Protein AF-A0A6B3GP17-F1 (afdb_monomer_lite)

Radiu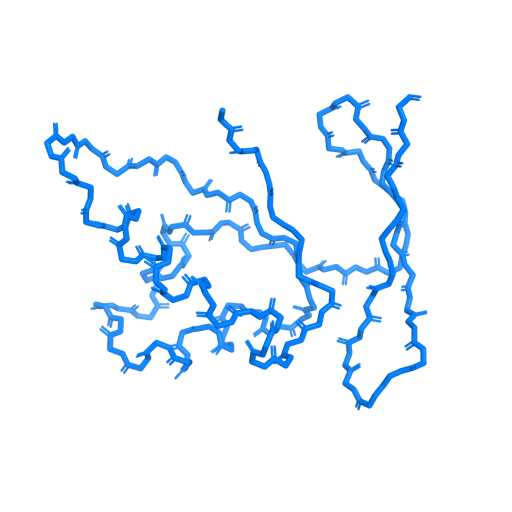s of gyration: 14.1 Å; chains: 1; bounding box: 38×20×45 Å

Sequence (101 aa):
DLDAIFLSHLHADHCIDMCAYFVVRYYPHGGDRPRPLPVYGPEGTEQRLTAAHGDTPSDRAMGEVFDFHTLKSGSFEIGPFSVRTEKLCHPVDTFGIRIEH

Structure (mmCIF, N/CA/C/O backbone):
data_AF-A0A6B3GP17-F1
#
_entry.id   AF-A0A6B3GP17-F1
#
loop_
_atom_site.group_PDB
_atom_site.id
_atom_site.type_symbol
_atom_site.label_atom_id
_atom_site.label_alt_id
_atom_site.label_comp_id
_atom_site.label_asym_id
_atom_site.label_entity_id
_atom_site.label_seq_id
_atom_site.pdbx_PDB_ins_code
_atom_site.Cartn_x
_atom_site.Cartn_y
_atom_site.Cartn_z
_atom_site.occupancy
_atom_site.B_iso_or_equiv
_atom_site.auth_seq_id
_atom_site.auth_comp_id
_atom_site.auth_asym_id
_atom_site.auth_atom_id
_atom_site.pdbx_PDB_model_num
ATOM 1 N N . ASP A 1 1 ? -11.120 -6.811 -13.033 1.00 85.19 1 ASP A N 1
ATOM 2 C CA . ASP A 1 1 ? -10.278 -5.638 -12.747 1.00 85.19 1 ASP A CA 1
ATOM 3 C C . ASP A 1 1 ? -10.003 -5.516 -11.263 1.00 85.19 1 ASP A C 1
ATOM 5 O O . ASP A 1 1 ? -10.665 -6.187 -10.479 1.00 85.19 1 ASP A O 1
ATOM 9 N N . LEU A 1 2 ? -8.976 -4.745 -10.910 1.00 93.50 2 LEU A N 1
ATOM 10 C CA . LEU A 1 2 ? -8.552 -4.471 -9.538 1.00 93.50 2 LEU A CA 1
ATOM 11 C C . LEU A 1 2 ? -8.615 -2.959 -9.318 1.00 93.50 2 LEU A C 1
ATOM 13 O O . LEU A 1 2 ? -7.971 -2.224 -10.066 1.00 93.50 2 LEU A O 1
ATOM 17 N N . ASP A 1 3 ? -9.362 -2.526 -8.303 1.00 95.06 3 ASP A N 1
ATOM 18 C CA . ASP A 1 3 ? -9.630 -1.102 -8.059 1.00 95.06 3 ASP A CA 1
ATOM 19 C C . ASP A 1 3 ? -8.715 -0.477 -6.997 1.00 95.06 3 ASP A C 1
ATOM 21 O O . ASP A 1 3 ? -8.441 0.718 -7.056 1.00 95.06 3 ASP A O 1
ATOM 25 N N . ALA A 1 4 ? -8.226 -1.269 -6.038 1.00 97.25 4 ALA A N 1
ATOM 26 C CA . ALA A 1 4 ? -7.319 -0.812 -4.987 1.00 97.25 4 ALA A CA 1
ATOM 27 C C . ALA A 1 4 ? -6.540 -1.978 -4.360 1.00 97.25 4 ALA A C 1
ATOM 29 O O . ALA A 1 4 ? -6.963 -3.134 -4.418 1.00 97.25 4 ALA A O 1
ATOM 30 N N . ILE A 1 5 ? -5.419 -1.657 -3.716 1.00 98.38 5 ILE A N 1
ATOM 31 C CA . ILE A 1 5 ? -4.644 -2.564 -2.864 1.00 98.38 5 ILE A CA 1
ATOM 32 C C . ILE A 1 5 ? -4.569 -1.982 -1.460 1.00 98.38 5 ILE A C 1
ATOM 34 O O . ILE A 1 5 ? -4.378 -0.781 -1.291 1.00 98.38 5 ILE A O 1
ATOM 38 N N . PHE A 1 6 ? -4.648 -2.854 -0.460 1.00 98.56 6 PHE A N 1
ATOM 39 C CA . PHE A 1 6 ? -4.293 -2.523 0.911 1.00 98.56 6 PHE A CA 1
ATOM 40 C C . PHE A 1 6 ? -3.058 -3.308 1.338 1.00 98.56 6 PHE A C 1
ATOM 42 O O . PHE A 1 6 ? -3.018 -4.530 1.204 1.00 98.56 6 PHE A O 1
ATOM 49 N N . LEU A 1 7 ? -2.082 -2.612 1.911 1.00 98.75 7 LEU A N 1
ATOM 50 C CA . LEU A 1 7 ? -0.950 -3.201 2.610 1.00 98.75 7 LEU A CA 1
ATOM 51 C C . LEU A 1 7 ? -1.160 -2.965 4.102 1.00 98.75 7 LEU A C 1
ATOM 53 O O . LEU A 1 7 ? -1.154 -1.828 4.564 1.00 98.75 7 LEU A O 1
ATOM 57 N N . SER A 1 8 ? -1.360 -4.032 4.877 1.00 98.62 8 SER A N 1
ATOM 58 C CA . SER A 1 8 ? -1.570 -3.893 6.325 1.00 98.62 8 SER A CA 1
ATOM 59 C C . SER A 1 8 ? -0.343 -3.326 7.039 1.00 98.62 8 SER A C 1
ATOM 61 O O . SER A 1 8 ? -0.488 -2.570 7.996 1.00 98.62 8 SER A O 1
ATOM 63 N N . HIS A 1 9 ? 0.854 -3.723 6.593 1.00 98.75 9 HIS A N 1
ATOM 64 C CA . HIS A 1 9 ? 2.149 -3.306 7.123 1.00 98.75 9 HIS A CA 1
ATOM 65 C C . HIS A 1 9 ? 3.268 -3.584 6.102 1.00 98.75 9 HIS A C 1
ATOM 67 O O . HIS A 1 9 ? 2.999 -4.112 5.023 1.00 98.75 9 HIS A O 1
ATOM 73 N N . LEU A 1 10 ? 4.515 -3.221 6.430 1.00 98.56 10 LEU A N 1
ATOM 74 C CA . LEU A 1 10 ? 5.640 -3.158 5.479 1.00 98.56 10 LEU A CA 1
ATOM 75 C C . LEU A 1 10 ? 6.723 -4.243 5.653 1.00 98.56 10 LEU A C 1
ATOM 77 O O . LEU A 1 10 ? 7.871 -4.062 5.218 1.00 98.56 10 LEU A O 1
ATOM 81 N N . HIS A 1 11 ? 6.381 -5.376 6.270 1.00 98.62 11 HIS A N 1
ATOM 82 C CA . HIS A 1 11 ? 7.229 -6.564 6.168 1.00 98.62 11 HIS A CA 1
ATOM 83 C C . HIS A 1 11 ? 7.199 -7.117 4.740 1.00 98.62 11 HIS A C 1
ATOM 85 O O . HIS A 1 11 ? 6.222 -6.959 4.008 1.00 98.62 11 HIS A O 1
ATOM 91 N N . ALA A 1 12 ? 8.311 -7.726 4.322 1.00 98.31 12 ALA A N 1
ATOM 92 C CA . ALA A 1 12 ? 8.510 -8.120 2.931 1.00 98.31 12 ALA A CA 1
ATOM 93 C C . ALA A 1 12 ? 7.461 -9.137 2.455 1.00 98.31 12 ALA A C 1
ATOM 95 O O . ALA A 1 12 ? 6.946 -9.003 1.354 1.00 98.31 12 ALA A O 1
ATOM 96 N N . ASP A 1 13 ? 7.085 -10.088 3.300 1.00 98.38 13 ASP A N 1
ATOM 97 C CA . ASP A 1 13 ? 6.057 -11.097 3.032 1.00 98.38 13 ASP A CA 1
ATOM 98 C C . ASP A 1 13 ? 4.650 -10.515 2.813 1.00 98.38 13 ASP A C 1
ATOM 100 O O . ASP A 1 13 ? 3.783 -11.199 2.279 1.00 98.38 13 ASP A O 1
ATOM 104 N N . HIS A 1 14 ? 4.432 -9.245 3.162 1.00 98.44 14 HIS A N 1
ATOM 105 C CA . HIS A 1 14 ? 3.168 -8.546 2.947 1.00 98.44 14 HIS A CA 1
ATOM 106 C C . HIS A 1 14 ? 3.194 -7.541 1.791 1.00 98.44 14 HIS A C 1
ATOM 108 O O . HIS A 1 14 ? 2.130 -7.067 1.397 1.00 98.44 14 HIS A O 1
ATOM 114 N N . CYS A 1 15 ? 4.366 -7.182 1.252 1.00 98.38 15 CYS A N 1
ATOM 115 C CA . CYS A 1 15 ? 4.457 -6.117 0.248 1.00 98.38 15 CYS A CA 1
ATOM 116 C C . CYS A 1 15 ? 5.416 -6.377 -0.921 1.00 98.38 15 CYS A C 1
ATOM 118 O O . CYS A 1 15 ? 5.375 -5.623 -1.889 1.00 98.38 15 CYS A O 1
ATOM 120 N N . ILE A 1 16 ? 6.295 -7.385 -0.872 1.00 98.12 16 ILE A N 1
ATOM 121 C CA . ILE A 1 16 ? 7.381 -7.521 -1.859 1.00 98.12 16 ILE A CA 1
ATOM 122 C C . ILE A 1 16 ? 6.881 -7.879 -3.264 1.00 98.12 16 ILE A C 1
ATOM 124 O O . ILE A 1 16 ? 7.484 -7.464 -4.251 1.00 98.12 16 ILE A O 1
ATOM 128 N N . ASP A 1 17 ? 5.732 -8.548 -3.376 1.00 98.06 17 ASP A N 1
ATOM 129 C CA . ASP A 1 17 ? 5.119 -8.878 -4.669 1.00 98.06 17 ASP A CA 1
ATOM 130 C C . ASP A 1 17 ? 4.703 -7.628 -5.464 1.00 98.06 17 ASP A C 1
ATOM 132 O O . ASP A 1 17 ? 4.594 -7.671 -6.693 1.00 98.06 17 ASP A O 1
ATOM 136 N N . MET A 1 18 ? 4.566 -6.476 -4.795 1.00 98.50 18 MET A N 1
ATOM 137 C CA . MET A 1 18 ? 4.361 -5.184 -5.455 1.00 98.50 18 MET A CA 1
ATOM 138 C C . MET A 1 18 ? 5.512 -4.833 -6.403 1.00 98.50 18 MET A C 1
ATOM 140 O O . MET A 1 18 ? 5.277 -4.165 -7.405 1.00 98.50 18 MET A O 1
ATOM 144 N N . CYS A 1 19 ? 6.736 -5.307 -6.146 1.00 98.31 19 CYS A N 1
ATOM 145 C CA . CYS A 1 19 ? 7.875 -5.110 -7.044 1.00 98.31 19 CYS A CA 1
ATOM 146 C C . CYS A 1 19 ? 7.694 -5.863 -8.368 1.00 98.31 19 CYS A C 1
ATOM 148 O O . CYS A 1 19 ? 7.978 -5.319 -9.432 1.00 98.31 19 CYS A O 1
ATOM 150 N N . ALA A 1 20 ? 7.188 -7.097 -8.330 1.00 97.69 20 ALA A N 1
ATOM 151 C CA . ALA A 1 20 ? 6.867 -7.834 -9.550 1.00 97.69 20 ALA A CA 1
ATOM 152 C C . ALA A 1 20 ? 5.671 -7.193 -10.272 1.00 97.69 20 ALA A C 1
ATOM 154 O O . ALA A 1 20 ? 5.675 -7.051 -11.496 1.00 97.69 20 ALA A O 1
ATOM 155 N N . TYR A 1 21 ? 4.667 -6.740 -9.516 1.00 97.50 21 TYR A N 1
ATOM 156 C CA . TYR A 1 21 ? 3.500 -6.086 -10.099 1.00 97.50 21 TYR A CA 1
ATOM 157 C C . TYR A 1 21 ? 3.832 -4.730 -10.735 1.00 97.50 21 TYR A C 1
ATOM 159 O O . TYR A 1 21 ? 3.283 -4.392 -11.787 1.00 97.50 21 TYR A O 1
ATOM 167 N N . PHE A 1 22 ? 4.783 -3.995 -10.151 1.00 97.81 22 PHE A N 1
ATOM 168 C CA . PHE A 1 22 ? 5.353 -2.790 -10.737 1.00 97.81 22 PHE A CA 1
ATOM 169 C C . PHE A 1 22 ? 5.854 -3.060 -12.156 1.00 97.81 22 PHE A C 1
ATOM 171 O O . PHE A 1 22 ? 5.440 -2.358 -13.071 1.00 97.81 22 PHE A O 1
ATOM 178 N N . VAL A 1 23 ? 6.657 -4.110 -12.370 1.00 96.56 23 VAL A N 1
ATOM 179 C CA . VAL A 1 23 ? 7.204 -4.447 -13.699 1.00 96.56 23 VAL A CA 1
ATOM 180 C C . VAL A 1 23 ? 6.085 -4.665 -14.715 1.00 96.56 23 VAL A C 1
ATOM 182 O O . VAL A 1 23 ? 6.114 -4.079 -15.795 1.00 96.56 23 VAL A O 1
ATOM 185 N N . VAL A 1 24 ? 5.065 -5.450 -14.356 1.00 94.94 24 VAL A N 1
ATOM 186 C CA . VAL A 1 24 ? 3.936 -5.756 -15.251 1.00 94.94 24 VAL A CA 1
ATOM 187 C C . VAL A 1 24 ? 3.160 -4.494 -15.641 1.00 94.94 24 VAL A C 1
ATOM 189 O O . VAL A 1 24 ? 2.710 -4.374 -16.780 1.00 94.94 24 VAL A O 1
ATOM 192 N N . ARG A 1 25 ? 2.997 -3.542 -14.715 1.00 95.62 25 ARG A N 1
ATOM 193 C CA . ARG A 1 25 ? 2.271 -2.291 -14.977 1.00 95.62 25 ARG A CA 1
ATOM 194 C C . ARG A 1 25 ? 3.119 -1.205 -15.628 1.00 95.62 25 ARG A C 1
ATOM 196 O O . ARG A 1 25 ? 2.580 -0.419 -16.403 1.00 95.62 25 ARG A O 1
ATOM 203 N N . TYR A 1 26 ? 4.410 -1.146 -15.321 1.00 96.50 26 TYR A N 1
ATOM 204 C CA . TYR A 1 26 ? 5.333 -0.166 -15.889 1.00 96.50 26 TYR A CA 1
ATOM 205 C C . TYR A 1 26 ? 5.714 -0.530 -17.329 1.00 96.50 26 TYR A C 1
ATOM 207 O O . TYR A 1 26 ? 5.865 0.356 -18.168 1.00 96.50 26 TYR A O 1
ATOM 215 N N . TYR A 1 27 ? 5.800 -1.828 -17.638 1.00 94.19 27 TYR A N 1
ATOM 216 C CA . TYR A 1 27 ? 6.163 -2.355 -18.955 1.00 94.19 27 TYR A CA 1
ATOM 217 C C . TYR A 1 27 ? 5.051 -3.247 -19.539 1.00 94.19 27 TYR A C 1
ATOM 219 O O . TYR A 1 27 ? 5.259 -4.447 -19.737 1.00 94.19 27 TYR A O 1
ATOM 227 N N . PRO A 1 28 ? 3.852 -2.702 -19.818 1.00 92.88 28 PRO A N 1
ATOM 228 C CA . PRO A 1 28 ? 2.755 -3.500 -20.350 1.00 92.88 28 PRO A CA 1
ATOM 229 C C . PRO A 1 28 ? 3.068 -3.998 -21.766 1.00 92.88 28 PRO A C 1
ATOM 231 O O . PRO A 1 28 ? 3.592 -3.272 -22.615 1.00 92.88 28 PRO A O 1
ATOM 234 N N . HIS A 1 29 ? 2.693 -5.241 -22.057 1.00 89.94 29 HIS A N 1
ATOM 235 C CA . HIS A 1 29 ? 2.788 -5.771 -23.413 1.00 89.94 29 HIS A CA 1
ATOM 236 C C . HIS A 1 29 ? 1.702 -5.162 -24.309 1.00 89.94 29 HIS A C 1
ATOM 238 O O . HIS A 1 29 ? 0.518 -5.427 -24.124 1.00 89.94 29 HIS A O 1
ATOM 244 N N . GLY A 1 30 ? 2.115 -4.406 -25.330 1.00 83.81 30 GLY A N 1
ATOM 245 C CA . GLY A 1 30 ? 1.251 -4.052 -26.463 1.00 83.81 30 GLY A CA 1
ATOM 246 C C . GLY A 1 30 ? 0.208 -2.959 -26.206 1.00 83.81 30 GLY A C 1
ATOM 247 O O . GLY A 1 30 ? -0.787 -2.916 -26.924 1.00 83.81 30 GLY A O 1
ATOM 248 N N . GLY A 1 31 ? 0.418 -2.076 -25.228 1.00 86.00 31 GLY A N 1
ATOM 249 C CA . GLY A 1 31 ? -0.493 -0.962 -24.962 1.00 86.00 31 GLY A CA 1
ATOM 250 C C . GLY A 1 31 ? 0.118 0.127 -24.085 1.00 86.00 31 GLY A C 1
ATOM 251 O O . GLY A 1 31 ? 1.272 0.031 -23.667 1.00 86.00 31 GLY A O 1
ATOM 252 N N . ASP A 1 32 ? -0.676 1.160 -23.814 1.00 91.00 32 ASP A N 1
ATOM 253 C CA . ASP A 1 32 ? -0.294 2.238 -22.906 1.00 91.00 32 ASP A CA 1
ATOM 254 C C . ASP A 1 32 ? -0.256 1.758 -21.452 1.00 91.00 32 ASP A C 1
ATOM 256 O O . ASP A 1 32 ? -0.948 0.814 -21.056 1.00 91.00 32 ASP A O 1
ATOM 260 N N . ARG A 1 33 ? 0.541 2.449 -20.631 1.00 91.19 33 ARG A N 1
ATOM 261 C CA . ARG A 1 33 ? 0.554 2.219 -19.185 1.00 91.19 33 ARG A CA 1
ATOM 262 C C . ARG A 1 33 ? -0.847 2.456 -18.606 1.00 91.19 33 ARG A C 1
ATOM 264 O O . ARG A 1 33 ? -1.458 3.487 -18.903 1.00 91.19 33 ARG A O 1
ATOM 271 N N . PRO A 1 34 ? -1.370 1.530 -17.781 1.00 92.75 34 PRO A N 1
ATOM 272 C CA . PRO A 1 34 ? -2.647 1.736 -17.119 1.00 92.75 34 PRO A CA 1
ATOM 273 C C . PRO A 1 34 ? -2.555 2.924 -16.156 1.00 92.75 34 PRO A C 1
ATOM 275 O O . PRO A 1 34 ? -1.469 3.292 -15.707 1.00 92.75 34 PRO A O 1
ATOM 278 N N . ARG A 1 35 ? -3.708 3.499 -15.794 1.00 95.75 35 ARG A N 1
ATOM 279 C CA . ARG A 1 35 ? -3.756 4.523 -14.741 1.00 95.75 35 ARG A CA 1
ATOM 280 C C . ARG A 1 35 ? -3.130 3.984 -13.442 1.00 95.75 35 ARG A C 1
ATOM 282 O O . ARG A 1 35 ? -3.292 2.782 -13.177 1.00 95.75 35 ARG A O 1
ATOM 289 N N . PRO A 1 36 ? -2.477 4.850 -12.640 1.00 97.81 36 PRO A N 1
ATOM 290 C CA . PRO A 1 36 ? -1.951 4.462 -11.340 1.00 97.81 36 PRO A CA 1
ATOM 291 C C . PRO A 1 36 ? -3.021 3.767 -10.496 1.00 97.81 36 PRO A C 1
ATOM 293 O O . PRO A 1 36 ? -4.163 4.227 -10.430 1.00 97.81 36 PRO A O 1
ATOM 296 N N . LEU A 1 37 ? -2.665 2.633 -9.899 1.00 98.25 37 LEU A N 1
ATOM 297 C CA . LEU A 1 37 ? -3.568 1.858 -9.053 1.00 98.25 37 LEU A CA 1
ATOM 298 C C . LEU A 1 37 ? -3.489 2.380 -7.609 1.00 98.25 37 LEU A C 1
ATOM 300 O O . LEU A 1 37 ? -2.381 2.420 -7.076 1.00 98.25 37 LEU A O 1
ATOM 304 N N . PRO A 1 38 ? -4.611 2.727 -6.953 1.00 98.44 38 PRO A N 1
ATOM 305 C CA . PRO A 1 38 ? -4.607 3.109 -5.545 1.00 98.44 38 PRO A CA 1
ATOM 306 C C . PRO A 1 38 ? -4.006 2.029 -4.638 1.00 98.44 38 PRO A C 1
ATOM 308 O O . PRO A 1 38 ? -4.418 0.867 -4.673 1.00 98.44 38 PRO A O 1
ATOM 311 N N . VAL A 1 39 ? -3.049 2.424 -3.801 1.00 98.81 39 VAL A N 1
ATOM 312 C CA . VAL A 1 39 ? -2.414 1.579 -2.786 1.00 98.81 39 VAL A CA 1
ATOM 313 C C . VAL A 1 39 ? -2.509 2.276 -1.438 1.00 98.81 39 VAL A C 1
ATOM 315 O O . VAL A 1 39 ? -1.877 3.303 -1.207 1.00 98.81 39 VAL A O 1
ATOM 318 N N . TYR A 1 40 ? -3.272 1.685 -0.529 1.00 98.75 40 TYR A N 1
ATOM 319 C CA . TYR A 1 40 ? -3.431 2.145 0.842 1.00 98.75 40 TYR A CA 1
ATOM 320 C C . TYR A 1 40 ? -2.477 1.369 1.747 1.00 98.75 40 TYR A C 1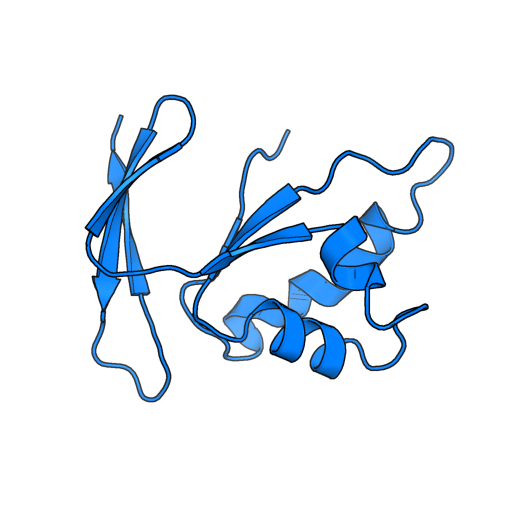
ATOM 322 O O . TYR A 1 40 ? -2.580 0.149 1.852 1.00 98.75 40 TYR A O 1
ATOM 330 N N . GLY A 1 41 ? -1.551 2.046 2.416 1.00 98.62 41 GLY A N 1
ATOM 331 C CA . GLY A 1 41 ? -0.581 1.392 3.298 1.00 98.62 41 GLY A CA 1
ATOM 332 C C . GLY A 1 41 ? -0.071 2.314 4.399 1.00 98.62 41 GLY A C 1
ATOM 333 O O . GLY A 1 41 ? -0.467 3.479 4.445 1.00 98.62 41 GLY A O 1
ATOM 334 N N . PRO A 1 42 ? 0.790 1.835 5.312 1.00 98.62 42 PRO A N 1
ATOM 335 C CA . PRO A 1 42 ? 1.407 2.694 6.314 1.00 98.62 42 PRO A CA 1
ATOM 336 C C . PRO A 1 42 ? 2.223 3.829 5.694 1.00 98.62 42 PRO A C 1
ATOM 338 O O . PRO A 1 42 ? 2.582 3.814 4.511 1.00 98.62 42 PRO A O 1
ATOM 341 N N . GLU A 1 43 ? 2.567 4.809 6.521 1.00 98.50 43 GLU A N 1
ATOM 342 C CA . GLU A 1 43 ? 3.501 5.855 6.120 1.00 98.50 43 GLU A CA 1
ATOM 343 C C . GLU A 1 43 ? 4.826 5.235 5.644 1.00 98.50 43 GLU A C 1
ATOM 345 O O . GLU A 1 43 ? 5.307 4.251 6.206 1.00 98.50 43 GLU A O 1
ATOM 350 N N . GLY A 1 44 ? 5.406 5.784 4.575 1.00 98.00 44 GLY A N 1
ATOM 351 C CA . GLY A 1 44 ? 6.644 5.254 4.000 1.00 98.00 44 GLY A CA 1
ATOM 352 C C . GLY A 1 44 ? 6.460 4.133 2.970 1.00 98.00 44 GLY A C 1
ATOM 353 O O . GLY A 1 44 ? 7.458 3.567 2.526 1.00 98.00 44 GLY A O 1
ATOM 354 N N . THR A 1 45 ? 5.222 3.785 2.587 1.00 98.62 45 THR A N 1
ATOM 355 C CA . THR A 1 45 ? 4.950 2.690 1.633 1.00 98.62 45 THR A CA 1
ATOM 356 C C . THR A 1 45 ? 5.693 2.871 0.304 1.00 98.62 45 THR A C 1
ATOM 358 O O . THR A 1 45 ? 6.378 1.947 -0.134 1.00 98.62 45 THR A O 1
ATOM 361 N N . GLU A 1 46 ? 5.615 4.051 -0.317 1.00 98.31 46 GLU A N 1
ATOM 362 C CA . GLU A 1 46 ? 6.316 4.326 -1.579 1.00 98.31 46 GLU A CA 1
ATOM 363 C C . GLU A 1 46 ? 7.828 4.144 -1.418 1.00 98.31 46 GLU A C 1
ATOM 365 O O . GLU A 1 46 ? 8.453 3.385 -2.155 1.00 98.31 46 GLU A O 1
ATOM 370 N N . GLN A 1 47 ? 8.412 4.772 -0.396 1.00 97.62 47 GLN A N 1
ATOM 371 C CA . GLN A 1 47 ? 9.848 4.731 -0.130 1.00 97.62 47 GLN A CA 1
ATOM 372 C C . GLN A 1 47 ? 10.323 3.296 0.121 1.00 97.62 47 GLN A C 1
ATOM 374 O O . GLN A 1 47 ? 11.365 2.883 -0.392 1.00 97.62 47 GLN A O 1
ATOM 379 N N . ARG A 1 48 ? 9.544 2.513 0.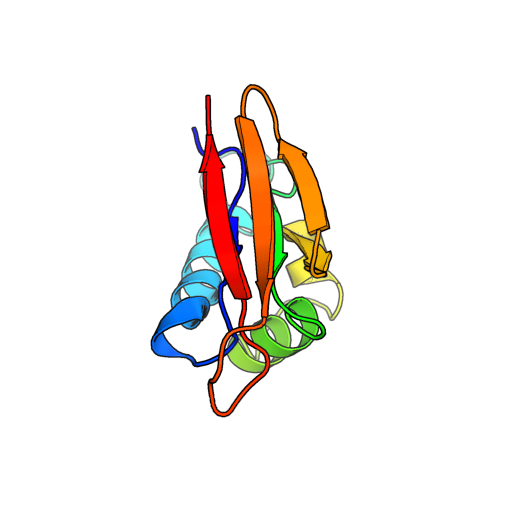875 1.00 97.94 48 ARG A N 1
ATOM 380 C CA . ARG A 1 48 ? 9.829 1.105 1.155 1.00 97.94 48 ARG A CA 1
ATOM 381 C C . ARG A 1 48 ? 9.864 0.269 -0.119 1.00 97.94 48 ARG A C 1
ATOM 383 O O . ARG A 1 48 ? 10.756 -0.574 -0.233 1.00 97.94 48 ARG A O 1
ATOM 390 N N . LEU A 1 49 ? 8.904 0.463 -1.026 1.00 98.38 49 LEU A N 1
ATOM 391 C CA . LEU A 1 49 ? 8.799 -0.295 -2.275 1.00 98.38 49 LEU A CA 1
ATOM 392 C C . LEU A 1 49 ? 9.847 0.141 -3.299 1.00 98.38 49 LEU A C 1
ATOM 394 O O . LEU A 1 49 ? 10.455 -0.719 -3.931 1.00 98.38 49 LEU A O 1
ATOM 398 N N . THR A 1 50 ? 10.118 1.441 -3.420 1.00 98.06 50 THR A N 1
ATOM 399 C CA . THR A 1 50 ? 11.201 1.962 -4.266 1.00 98.06 50 THR A CA 1
ATOM 400 C C . THR A 1 50 ? 12.546 1.383 -3.828 1.00 98.06 50 THR A C 1
ATOM 402 O O . THR A 1 50 ? 13.282 0.838 -4.649 1.00 98.06 50 THR A O 1
ATOM 405 N N . ALA A 1 51 ? 12.831 1.389 -2.520 1.00 97.25 51 ALA A N 1
ATOM 406 C CA . ALA A 1 51 ? 14.047 0.787 -1.977 1.00 97.25 51 ALA A CA 1
ATOM 407 C C . ALA A 1 51 ? 14.096 -0.741 -2.153 1.00 97.25 51 ALA A C 1
ATOM 409 O O . ALA A 1 51 ? 15.168 -1.295 -2.371 1.00 97.25 51 ALA A O 1
ATOM 410 N N . ALA A 1 52 ? 12.952 -1.430 -2.050 1.00 97.38 52 ALA A N 1
ATOM 411 C CA . ALA A 1 52 ? 12.875 -2.876 -2.248 1.00 97.38 52 ALA A CA 1
ATOM 412 C C . ALA A 1 52 ? 13.135 -3.290 -3.700 1.00 97.38 52 ALA A C 1
ATOM 414 O O . ALA A 1 52 ? 13.759 -4.322 -3.929 1.00 97.38 52 ALA A O 1
ATOM 415 N N . HIS A 1 53 ? 12.640 -2.500 -4.658 1.00 97.44 53 HIS A N 1
ATOM 416 C CA . HIS A 1 53 ? 12.873 -2.740 -6.078 1.00 97.44 53 HIS A CA 1
ATOM 417 C C . HIS A 1 53 ? 14.344 -2.496 -6.428 1.00 97.44 53 HIS A C 1
ATOM 419 O O . HIS A 1 53 ? 14.976 -3.334 -7.056 1.00 97.44 53 HIS A O 1
ATOM 425 N N . GLY A 1 54 ? 14.914 -1.391 -5.938 1.00 95.56 54 GLY A N 1
ATOM 426 C CA . GLY A 1 54 ? 16.347 -1.100 -6.023 1.00 95.56 54 GLY A CA 1
ATOM 427 C C . GLY A 1 54 ? 16.832 -0.569 -7.378 1.00 95.56 54 GLY A C 1
ATOM 428 O O . GLY A 1 54 ? 17.865 0.094 -7.414 1.00 95.56 54 GLY A O 1
ATOM 429 N N . ASP A 1 55 ? 16.093 -0.793 -8.467 1.00 93.38 55 ASP A N 1
ATOM 430 C CA . ASP A 1 55 ? 16.459 -0.397 -9.835 1.00 93.38 55 ASP A CA 1
ATOM 431 C C . ASP A 1 55 ? 15.308 0.287 -10.605 1.00 93.38 55 ASP A C 1
ATOM 433 O O . ASP A 1 55 ? 15.127 0.104 -11.811 1.00 93.38 55 ASP A O 1
ATOM 437 N N . THR A 1 56 ? 14.528 1.137 -9.927 1.00 95.06 56 THR A N 1
ATOM 438 C CA . THR A 1 56 ? 13.477 1.930 -10.588 1.00 95.06 56 THR A CA 1
ATOM 439 C C . THR A 1 56 ? 14.062 2.935 -11.597 1.00 95.06 56 THR A C 1
ATOM 441 O O . THR A 1 56 ? 15.049 3.598 -11.272 1.00 95.06 56 THR A O 1
ATOM 444 N N . PRO A 1 57 ? 13.425 3.164 -12.767 1.00 94.25 57 PRO A N 1
ATOM 445 C CA . PRO A 1 57 ? 13.915 4.110 -13.784 1.00 94.25 57 PRO A CA 1
ATOM 446 C C . PRO A 1 57 ? 14.091 5.562 -13.310 1.00 94.25 57 PRO A C 1
ATOM 448 O O . PRO A 1 57 ? 14.867 6.319 -13.891 1.00 94.25 57 PRO A O 1
ATOM 451 N N . SER A 1 58 ? 13.340 5.970 -12.286 1.00 95.06 58 SER A N 1
ATOM 452 C CA . SER A 1 58 ? 13.500 7.238 -11.573 1.00 95.06 58 SER A CA 1
ATOM 453 C C . SER A 1 58 ? 12.853 7.145 -10.191 1.00 95.06 58 SER A C 1
ATOM 455 O O . SER A 1 58 ? 11.999 6.282 -9.975 1.00 95.06 58 SER A O 1
ATOM 457 N N . ASP A 1 59 ? 13.159 8.094 -9.305 1.00 90.31 59 ASP A N 1
ATOM 458 C CA . ASP A 1 59 ? 12.545 8.190 -7.969 1.00 90.31 59 ASP A CA 1
ATOM 459 C C . ASP A 1 59 ? 11.016 8.351 -8.004 1.00 90.31 59 ASP A C 1
ATOM 461 O O . ASP A 1 59 ? 10.348 8.125 -7.002 1.00 90.31 59 ASP A O 1
ATOM 465 N N . ARG A 1 60 ? 10.448 8.740 -9.154 1.00 93.62 60 ARG A N 1
ATOM 466 C CA . ARG A 1 60 ? 8.999 8.911 -9.345 1.00 93.62 60 ARG A CA 1
ATOM 467 C C . ARG A 1 60 ? 8.320 7.697 -9.965 1.00 93.62 60 ARG A C 1
ATOM 469 O O . ARG A 1 60 ? 7.096 7.634 -9.965 1.00 93.62 60 ARG A O 1
ATOM 476 N N . ALA A 1 61 ? 9.081 6.742 -10.502 1.00 97.06 61 ALA A N 1
ATOM 477 C CA . ALA A 1 61 ? 8.531 5.658 -11.310 1.00 97.06 61 ALA A CA 1
ATOM 478 C C . ALA A 1 61 ? 7.505 4.818 -10.536 1.00 97.06 61 ALA A C 1
ATOM 480 O O . ALA A 1 61 ? 6.475 4.449 -11.094 1.00 97.06 61 ALA A O 1
ATOM 481 N N . MET A 1 62 ? 7.745 4.565 -9.246 1.00 97.94 62 MET A N 1
ATOM 482 C CA . MET A 1 62 ? 6.817 3.813 -8.399 1.00 97.94 62 MET A CA 1
ATOM 483 C C . MET A 1 62 ? 5.457 4.526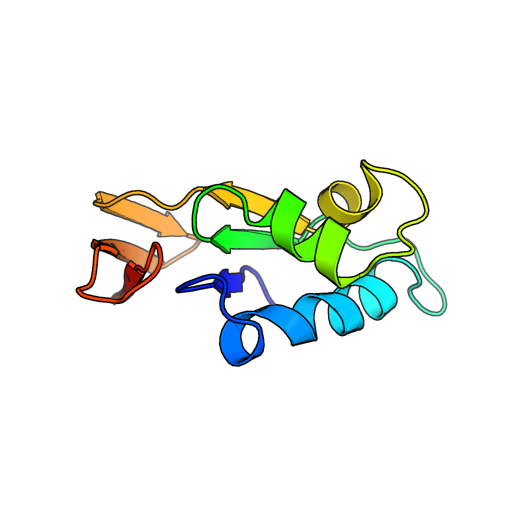 -8.276 1.00 97.94 62 MET A C 1
ATOM 485 O O . MET A 1 62 ? 4.417 3.894 -8.468 1.00 97.94 62 MET A O 1
ATOM 489 N N . GLY A 1 63 ? 5.466 5.848 -8.064 1.00 97.62 63 GLY A N 1
ATOM 490 C CA . GLY A 1 63 ? 4.273 6.703 -8.043 1.00 97.62 63 GLY A CA 1
ATOM 491 C C . GLY A 1 63 ? 3.572 6.873 -9.401 1.00 97.62 63 GLY A C 1
ATOM 492 O O . GLY A 1 63 ? 2.396 7.220 -9.460 1.00 97.62 63 GLY A O 1
ATOM 493 N N . GLU A 1 64 ? 4.252 6.591 -10.518 1.00 96.88 64 GLU A N 1
ATOM 494 C CA . GLU A 1 64 ? 3.616 6.533 -11.847 1.00 96.88 64 GLU A CA 1
ATOM 495 C C . GLU A 1 64 ? 2.755 5.271 -12.031 1.00 96.88 64 GLU A C 1
ATOM 497 O O . GLU A 1 64 ? 1.909 5.229 -12.923 1.00 96.88 64 GLU A O 1
ATOM 502 N N . VAL A 1 65 ? 2.975 4.232 -11.218 1.00 97.88 65 VAL A N 1
ATOM 503 C CA . VAL A 1 65 ? 2.266 2.943 -11.300 1.00 97.88 65 VAL A CA 1
ATOM 504 C C . VAL A 1 65 ? 1.261 2.765 -10.173 1.00 97.88 65 VAL A C 1
ATOM 506 O O . VAL A 1 65 ? 0.200 2.168 -10.381 1.00 97.88 65 VAL A O 1
ATOM 509 N N . PHE A 1 66 ? 1.582 3.281 -8.993 1.00 98.62 66 PHE A N 1
ATOM 510 C CA . PHE A 1 66 ? 0.768 3.165 -7.797 1.00 98.62 66 PHE A CA 1
ATOM 511 C C . PHE A 1 66 ? 0.472 4.551 -7.229 1.00 98.62 66 PHE A C 1
ATOM 513 O O . PHE A 1 66 ? 1.378 5.344 -7.001 1.00 98.62 66 PHE A O 1
ATOM 520 N N . ASP A 1 67 ? -0.805 4.830 -6.986 1.00 98.50 67 ASP A N 1
ATOM 521 C CA . ASP A 1 67 ? -1.250 6.045 -6.305 1.00 98.50 67 ASP A CA 1
ATOM 522 C C . ASP A 1 67 ? -1.283 5.771 -4.797 1.00 98.50 67 ASP A C 1
ATOM 524 O O . ASP A 1 67 ? -2.146 5.038 -4.312 1.00 98.50 67 ASP A O 1
ATOM 528 N N . PHE A 1 68 ? -0.287 6.266 -4.062 1.00 98.69 68 PHE A N 1
ATOM 529 C CA . PHE A 1 68 ? -0.078 5.907 -2.659 1.00 98.69 68 PHE A CA 1
ATOM 530 C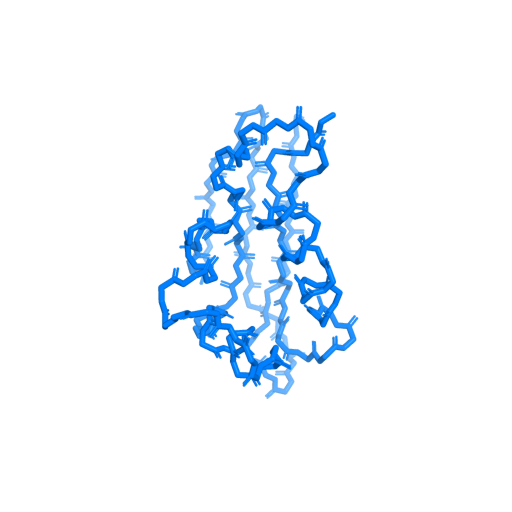 C . PHE A 1 68 ? -0.903 6.764 -1.693 1.00 98.69 68 PHE A C 1
ATOM 532 O O . PHE A 1 68 ? -0.783 7.987 -1.655 1.00 98.69 68 PHE A O 1
ATOM 539 N N . HIS A 1 69 ? -1.661 6.096 -0.822 1.00 98.44 69 HIS A N 1
ATOM 540 C CA . HIS A 1 69 ? -2.478 6.702 0.229 1.00 98.44 69 HIS A CA 1
ATOM 541 C C . HIS A 1 69 ? -2.032 6.203 1.605 1.00 98.44 69 HIS A C 1
ATOM 543 O O . HIS A 1 69 ? -2.148 5.018 1.924 1.00 98.44 69 HIS A O 1
ATOM 549 N N . THR A 1 70 ? -1.547 7.108 2.456 1.00 98.56 70 THR A N 1
ATOM 550 C CA . THR A 1 70 ? -1.158 6.755 3.828 1.00 98.56 70 THR A CA 1
ATOM 551 C C . THR A 1 70 ? -2.389 6.469 4.685 1.00 98.56 70 THR A C 1
ATOM 553 O O . THR A 1 70 ? -3.214 7.355 4.929 1.00 98.56 70 THR A O 1
ATOM 556 N N . LEU A 1 71 ? -2.479 5.246 5.203 1.00 98.25 71 LEU A N 1
ATOM 557 C CA . LEU A 1 71 ? -3.508 4.830 6.142 1.00 98.25 71 LEU A CA 1
ATOM 558 C C . LEU A 1 71 ? -3.388 5.563 7.478 1.00 98.25 71 LEU A C 1
ATOM 560 O O . LEU A 1 71 ? -2.305 5.815 8.009 1.00 98.25 71 LEU A O 1
ATOM 564 N N . LYS A 1 72 ? -4.551 5.860 8.050 1.00 97.06 72 LYS A N 1
ATOM 565 C CA . LYS A 1 72 ? -4.735 6.390 9.403 1.00 97.06 72 LYS A CA 1
ATOM 566 C C . LYS A 1 72 ? -5.850 5.598 10.077 1.00 97.06 72 LYS A C 1
ATOM 568 O O . LYS A 1 72 ? -6.646 4.966 9.390 1.00 97.06 72 LYS A O 1
ATOM 573 N N . SER A 1 73 ? -5.921 5.612 11.406 1.00 98.12 73 SER A N 1
ATOM 574 C CA . SER A 1 73 ? -7.120 5.102 12.081 1.00 98.12 73 SER A CA 1
ATOM 575 C C . SER A 1 73 ? -8.326 5.957 11.690 1.00 98.12 73 SER A C 1
ATOM 577 O O . SER A 1 73 ? -8.220 7.186 11.680 1.00 98.12 73 SER A O 1
ATOM 579 N N . GLY A 1 74 ? -9.451 5.326 11.366 1.00 98.06 74 GLY A N 1
ATOM 580 C CA . GLY A 1 74 ? -10.670 6.023 10.961 1.00 98.06 74 GLY A CA 1
ATOM 581 C C . GLY A 1 74 ? -11.485 5.261 9.924 1.00 98.06 74 GLY A C 1
ATOM 582 O O . GLY A 1 74 ? -11.192 4.108 9.612 1.00 98.06 74 GLY A O 1
ATOM 583 N N . SER A 1 75 ? -12.513 5.930 9.401 1.00 98.19 75 SER A N 1
ATOM 584 C CA . SER A 1 75 ? -13.413 5.383 8.384 1.00 98.19 75 SER A CA 1
ATOM 585 C C . SER A 1 75 ? -13.448 6.252 7.133 1.00 98.19 75 SER A C 1
ATOM 587 O O . SER A 1 75 ? -13.350 7.477 7.224 1.00 98.19 75 SER A O 1
ATOM 589 N N . PHE A 1 76 ? -13.601 5.616 5.977 1.00 97.75 76 PHE A N 1
ATOM 590 C CA . PHE A 1 76 ? -13.716 6.257 4.670 1.00 97.75 76 PHE A CA 1
ATOM 591 C C . PHE A 1 76 ? -14.371 5.304 3.665 1.00 97.75 76 PHE A C 1
ATOM 593 O O . PHE A 1 76 ? -14.530 4.120 3.940 1.00 97.75 76 PHE A O 1
ATOM 600 N N . GLU A 1 77 ? -14.736 5.818 2.494 1.00 97.12 77 GLU A N 1
ATOM 601 C CA . GLU A 1 77 ? -15.391 5.033 1.446 1.00 97.12 77 GLU A CA 1
ATOM 602 C C . GLU A 1 77 ? -14.422 4.761 0.288 1.00 97.12 77 GLU A C 1
ATOM 604 O O . GLU A 1 77 ? -13.669 5.648 -0.125 1.00 97.12 77 GLU A O 1
ATOM 609 N N . ILE A 1 78 ? -14.470 3.548 -0.267 1.00 95.31 78 ILE A N 1
ATOM 610 C CA . ILE A 1 78 ? -13.855 3.202 -1.554 1.00 95.31 78 ILE A CA 1
ATOM 611 C C . ILE A 1 78 ? -14.913 2.521 -2.414 1.00 95.31 78 ILE A C 1
ATOM 613 O O . ILE A 1 78 ? -15.328 1.396 -2.138 1.00 95.31 78 ILE A O 1
ATOM 617 N N . GLY A 1 79 ? -15.312 3.178 -3.504 1.00 92.75 79 GLY A N 1
ATOM 618 C CA . GLY A 1 79 ? -16.349 2.646 -4.386 1.00 92.75 79 GLY A CA 1
ATOM 619 C C . GLY A 1 79 ? -17.645 2.378 -3.602 1.00 92.75 79 GLY A C 1
ATOM 620 O O . GLY A 1 79 ? -18.147 3.307 -2.974 1.00 92.75 79 GLY A O 1
ATOM 621 N N . PRO A 1 80 ? -18.197 1.150 -3.630 1.00 95.50 80 PRO A N 1
ATOM 622 C CA . PRO A 1 80 ? -19.407 0.791 -2.888 1.00 95.50 80 PRO A CA 1
ATOM 623 C C . PRO A 1 80 ? -19.141 0.353 -1.436 1.00 95.50 80 PRO A C 1
ATOM 625 O O . PRO A 1 80 ? -20.064 -0.128 -0.786 1.00 95.50 80 PRO A O 1
ATOM 628 N N . PHE A 1 81 ? -17.898 0.434 -0.951 1.00 97.38 81 PHE A N 1
ATOM 629 C CA . PHE A 1 81 ? -17.505 -0.135 0.334 1.00 97.38 81 PHE A CA 1
ATOM 630 C C . PHE A 1 81 ? -17.188 0.925 1.381 1.00 97.38 81 PHE A C 1
ATOM 632 O O . PHE A 1 81 ? -16.364 1.812 1.134 1.00 97.38 81 PHE A O 1
ATOM 639 N N . SER A 1 82 ? -17.710 0.703 2.588 1.00 98.19 82 SER A N 1
ATOM 640 C CA . SER A 1 82 ? -17.254 1.408 3.781 1.00 98.19 82 SER A CA 1
ATOM 641 C C . SER A 1 82 ? -16.051 0.684 4.369 1.00 98.19 82 SER A C 1
ATOM 643 O O . SER A 1 82 ? -16.081 -0.524 4.623 1.00 98.19 82 SER A O 1
ATOM 645 N N . VAL A 1 83 ? -14.964 1.422 4.566 1.00 98.44 83 VAL A N 1
ATOM 646 C CA . VAL A 1 83 ? -13.696 0.911 5.079 1.00 98.44 83 VAL A CA 1
ATOM 647 C C . VAL A 1 83 ? -13.422 1.546 6.429 1.00 98.44 83 VAL A C 1
ATOM 649 O O . VAL A 1 83 ? -13.458 2.765 6.569 1.00 98.44 83 VAL A O 1
ATOM 652 N N . ARG A 1 84 ? -13.081 0.722 7.421 1.00 98.69 84 ARG A N 1
ATOM 653 C CA . ARG A 1 84 ? -12.549 1.181 8.706 1.00 98.69 84 ARG A CA 1
ATOM 654 C C . ARG A 1 84 ? -11.177 0.586 8.956 1.00 98.69 84 ARG A C 1
ATOM 656 O O . ARG A 1 84 ? -11.008 -0.634 8.915 1.00 98.69 84 ARG A O 1
ATOM 663 N N . THR A 1 85 ? -10.219 1.441 9.279 1.00 98.69 85 THR A N 1
ATOM 664 C CA . THR A 1 85 ? -8.850 1.059 9.617 1.00 98.69 85 THR A CA 1
ATOM 665 C C . THR A 1 85 ? -8.520 1.398 11.059 1.00 98.69 85 THR A C 1
ATOM 667 O O . THR A 1 85 ? -8.932 2.432 11.576 1.00 98.69 85 THR A O 1
ATOM 670 N N . GLU A 1 86 ? -7.773 0.517 11.720 1.00 98.69 86 GLU A N 1
ATOM 671 C CA . GLU A 1 86 ? -7.298 0.723 13.091 1.00 98.69 86 GLU A CA 1
ATOM 672 C C . GLU A 1 86 ? -5.889 0.178 13.284 1.00 98.69 86 GLU A C 1
ATOM 674 O O . GLU A 1 86 ? -5.534 -0.836 12.684 1.00 98.69 86 GLU A O 1
ATOM 679 N N . LYS A 1 87 ? -5.099 0.816 14.154 1.00 98.44 87 LYS A N 1
ATOM 680 C CA . LYS A 1 87 ? -3.778 0.302 14.538 1.00 98.44 87 LYS A CA 1
ATOM 681 C C . LYS A 1 87 ? -3.902 -1.038 15.260 1.00 98.44 87 LYS A C 1
ATOM 683 O O . LYS A 1 87 ? -4.775 -1.222 16.107 1.00 98.44 87 LYS A O 1
ATOM 688 N N . LEU A 1 88 ? -2.983 -1.951 14.962 1.00 98.50 88 LEU A N 1
ATOM 689 C CA . LEU A 1 88 ? -2.859 -3.236 15.648 1.00 98.50 88 LEU A CA 1
ATOM 690 C C . LEU A 1 88 ? -1.563 -3.313 16.455 1.00 98.50 88 LEU A C 1
ATOM 692 O O . LEU A 1 88 ? -0.591 -2.614 16.176 1.00 98.50 88 LEU A O 1
ATOM 696 N N . CYS A 1 89 ? -1.546 -4.196 17.454 1.00 98.25 89 CYS A N 1
ATOM 697 C CA . CYS A 1 89 ? -0.343 -4.489 18.225 1.00 98.25 89 CYS A CA 1
ATOM 698 C C . CYS A 1 89 ? 0.593 -5.384 17.398 1.00 98.25 89 CYS A C 1
ATOM 700 O O . CYS A 1 89 ? 0.436 -6.605 17.365 1.00 98.25 89 CYS A O 1
ATOM 702 N N . HIS A 1 90 ? 1.538 -4.762 16.696 1.00 98.38 90 HIS A N 1
ATOM 703 C CA . HIS A 1 90 ? 2.551 -5.427 15.879 1.00 98.38 90 HIS A CA 1
ATOM 704 C C . HIS A 1 90 ? 3.878 -4.639 15.953 1.00 98.38 90 HIS A C 1
ATOM 706 O O . HIS A 1 90 ? 3.841 -3.446 16.256 1.00 98.38 90 HIS A O 1
ATOM 712 N N . PRO A 1 91 ? 5.054 -5.256 15.713 1.00 97.12 91 PRO A N 1
ATOM 713 C CA . PRO A 1 91 ? 6.350 -4.588 15.898 1.00 97.12 91 PRO A CA 1
ATOM 714 C C . PRO A 1 91 ? 6.622 -3.396 14.972 1.00 97.12 91 PRO A C 1
ATOM 716 O O . PRO A 1 91 ? 7.456 -2.554 15.296 1.00 97.12 91 PRO A O 1
ATOM 719 N N . VAL A 1 92 ? 5.945 -3.330 13.826 1.00 97.50 92 VAL A N 1
ATOM 720 C CA . VAL A 1 92 ? 6.007 -2.208 12.882 1.00 97.50 92 VAL A CA 1
ATOM 721 C C . VAL A 1 92 ? 4.632 -1.586 12.722 1.00 97.50 92 VAL A C 1
ATOM 723 O O . VAL A 1 92 ? 3.623 -2.168 13.127 1.00 97.50 92 VAL A O 1
ATOM 726 N N . ASP A 1 93 ? 4.586 -0.418 12.091 1.00 97.69 93 ASP A N 1
ATOM 727 C CA . ASP A 1 93 ? 3.327 0.271 11.884 1.00 97.69 93 ASP A CA 1
ATOM 728 C C . ASP A 1 93 ? 2.333 -0.580 11.079 1.00 97.69 93 ASP A C 1
ATOM 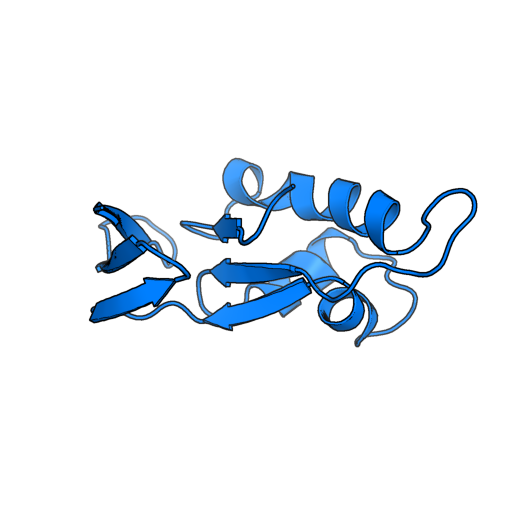730 O O . ASP A 1 93 ? 2.615 -0.968 9.944 1.00 97.69 93 ASP A O 1
ATOM 734 N N . THR A 1 94 ? 1.203 -0.927 11.704 1.00 98.75 94 THR A N 1
ATOM 735 C CA . THR A 1 94 ? 0.307 -1.983 11.215 1.00 98.75 94 THR A CA 1
ATOM 736 C C . THR A 1 94 ? -1.150 -1.625 11.416 1.00 98.75 94 THR A C 1
ATOM 738 O O . THR A 1 94 ? -1.552 -1.197 12.501 1.00 98.75 94 THR A O 1
ATOM 741 N N . PHE A 1 95 ? -1.948 -1.878 10.383 1.00 98.81 95 PHE A N 1
ATOM 742 C CA . PHE A 1 95 ? -3.377 -1.622 10.372 1.00 98.81 95 PHE A CA 1
ATOM 743 C C . PHE A 1 95 ? -4.190 -2.897 10.156 1.00 98.81 95 PHE A C 1
ATOM 745 O O . PHE A 1 95 ? -3.905 -3.703 9.271 1.00 98.81 95 PHE A O 1
ATOM 752 N N . GLY A 1 96 ? -5.249 -3.039 10.945 1.00 98.69 96 GLY A N 1
ATOM 753 C CA . GLY A 1 96 ? -6.381 -3.895 10.631 1.00 98.69 96 GLY A CA 1
ATOM 754 C C . GLY A 1 96 ? -7.336 -3.131 9.726 1.00 98.69 96 GLY A C 1
ATOM 755 O O . GLY A 1 96 ? -7.533 -1.931 9.914 1.00 98.69 96 GLY A O 1
ATOM 756 N N . ILE A 1 97 ? -7.920 -3.822 8.752 1.00 98.56 97 ILE A N 1
ATOM 757 C CA . ILE A 1 97 ? -8.821 -3.242 7.756 1.00 98.56 97 ILE A CA 1
ATOM 758 C C . ILE A 1 97 ? -10.124 -4.034 7.798 1.00 98.56 97 ILE A C 1
ATOM 760 O O . ILE A 1 97 ? -10.128 -5.253 7.630 1.00 98.56 97 ILE A O 1
ATOM 764 N N . ARG A 1 98 ? -11.232 -3.341 8.045 1.00 98.50 98 ARG A N 1
ATOM 765 C CA . ARG A 1 98 ? -12.589 -3.881 7.968 1.00 98.50 98 ARG A CA 1
ATOM 766 C C . ARG A 1 98 ? -13.279 -3.253 6.767 1.00 98.50 98 ARG A C 1
ATOM 768 O O . ARG A 1 98 ? -13.269 -2.033 6.647 1.00 98.50 98 ARG A O 1
ATOM 775 N N . ILE A 1 99 ? -13.855 -4.089 5.911 1.00 97.94 99 ILE A N 1
ATOM 776 C CA . ILE A 1 99 ? -14.564 -3.686 4.693 1.00 97.94 99 ILE A CA 1
ATOM 777 C C . ILE A 1 99 ? -16.006 -4.175 4.814 1.00 97.94 99 ILE A C 1
ATOM 779 O O . ILE A 1 99 ? -16.231 -5.337 5.159 1.00 97.94 99 ILE A O 1
ATOM 783 N N . GLU A 1 100 ? -16.962 -3.289 4.560 1.00 97.81 100 GLU A N 1
ATOM 784 C CA . GLU A 1 100 ? -18.401 -3.539 4.674 1.00 97.81 100 GLU A CA 1
ATOM 785 C C . GLU A 1 100 ? -19.131 -3.027 3.421 1.00 97.81 100 GLU A C 1
ATOM 787 O O . GLU A 1 100 ? -18.667 -2.087 2.775 1.00 97.81 100 GLU A O 1
ATOM 792 N N . HIS A 1 101 ? -20.251 -3.670 3.075 1.00 91.12 101 HIS A N 1
ATOM 793 C CA . HIS A 1 101 ? -21.101 -3.390 1.910 1.00 91.12 101 HIS A CA 1
ATOM 794 C C . HIS A 1 101 ? -22.576 -3.448 2.315 1.00 91.12 101 HIS A C 1
ATOM 796 O O . HIS A 1 101 ? -22.914 -4.335 3.134 1.00 91.12 101 HIS A O 1
#

pLDDT: mean 96.74, std 2.95, range [83.81, 98.81]

Foldseek 3Di:
DAQAEEQQAQDCVRQVCLLVVLCCQLPPPPDDRDAAHEYEYAPCNLVSNCVSNVDAPDSCSSVRRHVYDHDDADWDDDDPWIKGWDFDPDPGTGIDIDIDD

Secondary structure (DSSP, 8-state):
----EE-S---HHHHTHHHHHHHHHHS-TTSPPPPPEEEEESTTHHHHHHHHH---SSTTHHHHHEEEEE--SEEEEETTEEEEEEE-SSSS--EEEEEE-